Protein AF-A0A520H461-F1 (afdb_monomer)

Foldseek 3Di:
DLVVQLPDPVDDNVSNLVSLLVVCVVCVVVDQLVVLCVSLVVQCDAPHLCVLSSLVSNLVSCVVVVVLVVSLVSLLSLLQRPSHDNVSNVVSCVSNVVSVHRNDPPDDPDDPDD

Mean predicted aligned error: 4.73 Å

Secondary structure (DSSP, 8-state):
-HHHHHH-TTS-HHHHHHHHHHHHHHHTTTS-HHHHHHHHTTTS-TT-TTHHHHHHHHHHHHHHTT-HHHHHHHHHHHHH-TTS-HHHHHHHHHHHHHTT----TT--------

Structure (mmCIF, N/CA/C/O backbone):
data_AF-A0A520H461-F1
#
_entry.id   AF-A0A520H461-F1
#
loop_
_atom_site.group_PDB
_atom_site.id
_atom_site.type_symbol
_atom_site.label_atom_id
_atom_site.label_alt_id
_atom_site.label_comp_id
_atom_site.label_asym_id
_atom_site.label_entity_id
_atom_site.label_seq_id
_atom_site.pdbx_PDB_ins_code
_atom_site.Cartn_x
_atom_site.Cartn_y
_atom_site.Cartn_z
_atom_site.occupancy
_atom_site.B_iso_or_equiv
_atom_site.auth_seq_id
_atom_site.auth_comp_id
_atom_site.auth_asym_id
_atom_site.auth_atom_id
_atom_site.pdbx_PDB_model_num
ATOM 1 N N . SER A 1 1 ? -9.978 6.590 15.349 1.00 93.62 1 SER A N 1
ATOM 2 C CA . SER A 1 1 ? -8.870 6.616 14.366 1.00 93.62 1 SER A CA 1
ATOM 3 C C . SER A 1 1 ? -9.075 5.495 13.356 1.00 93.62 1 SER A C 1
ATOM 5 O O . SER A 1 1 ? -9.853 4.590 13.639 1.00 93.62 1 SER A O 1
ATOM 7 N N . PHE A 1 2 ? -8.387 5.508 12.210 1.00 97.75 2 PHE A N 1
ATOM 8 C CA . PHE A 1 2 ? -8.450 4.375 11.276 1.00 97.75 2 PHE A CA 1
ATOM 9 C C . PHE A 1 2 ? -7.957 3.065 11.911 1.00 97.75 2 PHE A C 1
ATOM 11 O O . PHE A 1 2 ? -8.571 2.029 11.693 1.00 97.75 2 PHE A O 1
ATOM 18 N N . ALA A 1 3 ? -6.946 3.127 12.786 1.00 97.31 3 ALA A N 1
ATOM 19 C CA . ALA A 1 3 ? -6.462 1.966 13.535 1.00 97.31 3 ALA A CA 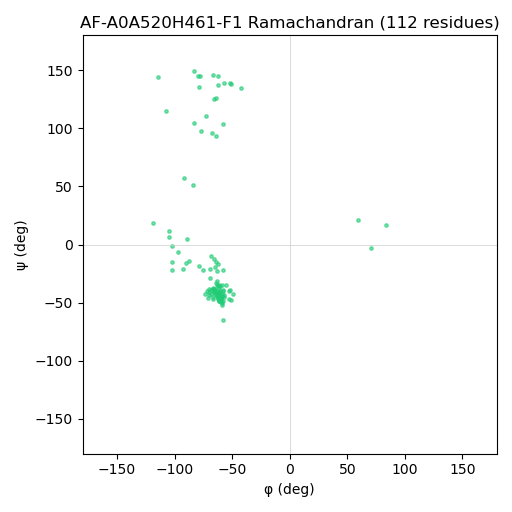1
ATOM 20 C C . ALA A 1 3 ? -7.554 1.286 14.377 1.00 97.31 3 ALA A C 1
ATOM 22 O O . ALA A 1 3 ? -7.670 0.064 14.359 1.00 97.31 3 ALA A O 1
ATOM 23 N N . ALA A 1 4 ? -8.392 2.070 15.066 1.00 98.12 4 ALA A N 1
ATOM 24 C CA . ALA A 1 4 ? -9.498 1.524 15.852 1.00 98.12 4 ALA A CA 1
ATOM 25 C C . ALA A 1 4 ? -10.513 0.781 14.966 1.00 98.12 4 ALA A C 1
ATOM 27 O O . ALA A 1 4 ? -10.919 -0.324 15.298 1.00 98.12 4 ALA A O 1
ATOM 28 N N . VAL A 1 5 ? -10.860 1.348 13.804 1.00 98.44 5 VAL A N 1
ATOM 29 C CA . VAL A 1 5 ? -11.800 0.731 12.850 1.00 98.44 5 VAL A CA 1
ATOM 30 C C . VAL A 1 5 ? -11.203 -0.525 12.205 1.00 98.44 5 VAL A C 1
ATOM 32 O O . VAL A 1 5 ? -11.901 -1.517 12.030 1.00 98.44 5 VAL A O 1
ATOM 35 N N . ALA A 1 6 ? -9.910 -0.515 11.871 1.00 98.06 6 ALA A N 1
ATOM 36 C CA . ALA A 1 6 ? -9.229 -1.671 11.287 1.00 98.06 6 ALA A CA 1
ATOM 37 C C . ALA A 1 6 ? -9.174 -2.873 12.252 1.00 98.06 6 ALA A C 1
ATOM 39 O O . ALA A 1 6 ? -9.248 -4.020 11.806 1.00 98.06 6 ALA A O 1
ATOM 40 N N . ALA A 1 7 ? -9.071 -2.612 13.560 1.00 97.88 7 ALA A N 1
ATOM 41 C CA . ALA A 1 7 ? -8.995 -3.630 14.608 1.00 97.88 7 ALA A CA 1
ATOM 42 C C . ALA A 1 7 ? -10.365 -4.102 15.137 1.00 97.88 7 ALA A C 1
ATOM 44 O O . ALA A 1 7 ? -10.430 -5.123 15.820 1.00 97.88 7 ALA A O 1
ATOM 45 N N . ASP A 1 8 ? -11.451 -3.386 14.838 1.00 98.12 8 ASP A N 1
ATOM 46 C CA . ASP A 1 8 ? -12.782 -3.685 15.370 1.00 98.12 8 ASP A CA 1
ATOM 47 C C . ASP A 1 8 ? -13.428 -4.874 14.648 1.00 98.12 8 ASP A C 1
ATOM 49 O O . ASP A 1 8 ? -14.026 -4.739 13.579 1.00 98.12 8 ASP A O 1
ATOM 53 N N . THR A 1 9 ? -13.336 -6.059 15.248 1.00 97.50 9 THR A N 1
ATOM 54 C CA . THR A 1 9 ? -13.870 -7.307 14.686 1.00 97.50 9 THR A CA 1
ATOM 55 C C . THR A 1 9 ? -15.397 -7.366 14.632 1.00 97.50 9 THR A C 1
ATOM 57 O O . THR A 1 9 ? -15.920 -8.261 13.966 1.00 97.50 9 THR A O 1
ATOM 60 N N . SER A 1 10 ? -16.111 -6.419 15.254 1.00 98.12 10 SER A N 1
ATOM 61 C CA . SER A 1 10 ? -17.570 -6.305 15.135 1.00 98.12 10 SER A CA 1
ATOM 62 C C . SER A 1 10 ? -18.012 -5.711 13.791 1.00 98.12 10 SER A C 1
ATOM 64 O O . SER A 1 10 ? -19.133 -5.952 13.342 1.00 98.12 10 SER A O 1
ATOM 66 N N . LEU A 1 11 ? -17.127 -4.979 13.103 1.00 98.25 11 LEU A N 1
ATOM 67 C CA . LEU A 1 11 ? -17.408 -4.386 11.797 1.00 98.25 11 LEU A CA 1
ATOM 68 C C . LEU A 1 11 ? -17.195 -5.389 10.667 1.00 98.25 11 LEU A C 1
ATOM 70 O O . LEU A 1 11 ? -16.300 -6.230 10.721 1.00 98.25 11 LEU A O 1
ATOM 74 N N . ALA A 1 12 ? -17.95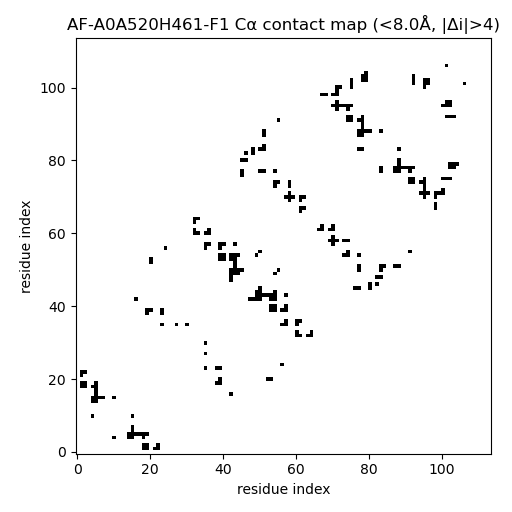1 -5.255 9.575 1.00 98.12 12 ALA A N 1
ATOM 75 C CA . ALA A 1 12 ? -17.737 -6.077 8.388 1.00 98.12 12 ALA A CA 1
ATOM 76 C C . ALA A 1 12 ? -16.345 -5.835 7.772 1.00 98.12 12 ALA A C 1
ATOM 78 O O . ALA A 1 12 ? -15.841 -4.709 7.741 1.00 98.12 12 ALA A O 1
ATOM 79 N N . LYS A 1 13 ? -15.743 -6.899 7.223 1.00 96.88 13 LYS A N 1
ATOM 80 C CA . LYS A 1 13 ? -14.375 -6.881 6.676 1.00 96.88 13 LYS A CA 1
ATOM 81 C C . LYS A 1 13 ? -14.100 -5.716 5.704 1.00 96.88 13 LYS A C 1
ATOM 83 O O . LYS A 1 13 ? -13.056 -5.093 5.873 1.00 96.88 13 LYS A O 1
ATOM 88 N N . PRO A 1 14 ? -14.998 -5.344 4.765 1.00 96.94 14 PRO A N 1
ATOM 89 C CA . PRO A 1 14 ? -14.726 -4.242 3.839 1.00 96.94 14 PRO A CA 1
ATOM 90 C C . PRO A 1 14 ? -14.451 -2.898 4.527 1.00 96.94 14 PRO A C 1
ATOM 92 O O . PRO A 1 14 ? -13.599 -2.141 4.068 1.00 96.94 14 PRO A O 1
ATOM 95 N N . PHE A 1 15 ? -15.117 -2.612 5.652 1.00 98.19 15 PHE A N 1
ATOM 96 C CA . PHE A 1 15 ? -14.876 -1.383 6.414 1.00 98.19 15 PHE A CA 1
ATOM 97 C C . PHE A 1 15 ? -13.514 -1.404 7.109 1.00 98.19 15 PHE A C 1
ATOM 99 O O . PHE A 1 15 ? -12.818 -0.388 7.135 1.00 98.19 15 PHE A O 1
ATOM 106 N N . ARG A 1 16 ? -13.104 -2.568 7.622 1.00 98.62 16 ARG A N 1
ATOM 107 C CA . ARG A 1 16 ? -11.795 -2.742 8.265 1.00 98.62 16 ARG A CA 1
ATOM 108 C C . ARG A 1 16 ? -10.654 -2.682 7.257 1.00 98.62 16 ARG A C 1
ATOM 110 O O . ARG A 1 16 ? -9.644 -2.043 7.526 1.00 98.62 16 ARG A O 1
ATOM 117 N N . ASP A 1 17 ? -10.835 -3.287 6.084 1.00 98.50 17 ASP A N 1
ATOM 118 C CA . ASP A 1 17 ? -9.863 -3.226 4.991 1.00 98.50 17 ASP A CA 1
ATOM 119 C C . ASP A 1 17 ? -9.675 -1.779 4.511 1.00 98.50 17 ASP A C 1
ATOM 121 O O . ASP A 1 17 ? -8.544 -1.304 4.403 1.00 98.50 17 ASP A O 1
ATOM 125 N N . LEU A 1 18 ? -10.777 -1.044 4.297 1.00 98.19 18 LEU A N 1
ATOM 126 C CA . LEU A 1 18 ? -10.728 0.380 3.954 1.00 98.19 18 LEU A CA 1
ATOM 127 C C . LEU A 1 18 ? -9.977 1.179 5.025 1.00 98.19 18 LEU A C 1
ATOM 129 O O . LEU A 1 18 ? -9.132 2.017 4.703 1.00 98.19 18 LEU A O 1
ATOM 133 N N . ALA A 1 19 ? -10.269 0.919 6.300 1.00 98.62 19 ALA A N 1
ATOM 134 C CA . ALA A 1 19 ? -9.587 1.572 7.405 1.00 98.62 19 ALA A CA 1
ATOM 135 C C . ALA A 1 19 ? -8.088 1.241 7.433 1.00 98.62 19 ALA A C 1
ATOM 137 O O . ALA A 1 19 ? -7.285 2.149 7.623 1.00 98.62 19 ALA A O 1
ATOM 138 N N . LEU A 1 20 ? -7.687 -0.004 7.164 1.00 98.75 20 LEU A N 1
ATOM 139 C CA . LEU A 1 20 ? -6.279 -0.402 7.099 1.00 98.75 20 LEU A CA 1
ATOM 140 C C . LEU A 1 20 ? -5.526 0.307 5.961 1.00 98.75 20 LEU A C 1
ATOM 142 O O . LEU A 1 20 ? -4.402 0.780 6.163 1.00 98.75 20 LEU A O 1
ATOM 146 N N . VAL A 1 21 ? -6.152 0.440 4.785 1.00 98.62 21 VAL A N 1
ATOM 147 C CA . VAL A 1 21 ? -5.603 1.207 3.651 1.00 98.62 21 VAL A CA 1
ATOM 148 C C . VAL A 1 21 ? -5.435 2.679 4.032 1.00 98.62 21 VAL A C 1
ATOM 150 O O . VAL A 1 21 ? -4.358 3.247 3.846 1.00 98.62 21 VAL A O 1
ATOM 153 N N . ARG A 1 22 ? -6.469 3.299 4.615 1.00 98.62 22 ARG A N 1
ATOM 154 C CA . ARG A 1 22 ? -6.437 4.711 5.030 1.00 98.62 22 ARG A CA 1
ATOM 155 C C . ARG A 1 22 ? -5.437 4.978 6.152 1.00 98.62 22 ARG A C 1
ATOM 157 O O . ARG A 1 22 ? -4.728 5.977 6.091 1.00 98.62 22 ARG A O 1
ATOM 164 N N . GLN A 1 23 ? -5.346 4.084 7.134 1.00 98.62 23 GLN A N 1
ATOM 165 C CA . GLN A 1 23 ? -4.346 4.155 8.195 1.00 98.62 23 GLN A CA 1
ATOM 166 C C . GLN A 1 23 ? -2.938 4.122 7.602 1.00 98.62 23 GLN A C 1
ATOM 168 O O . GLN A 1 23 ? -2.125 4.993 7.889 1.00 98.62 23 GLN A O 1
ATOM 173 N N . THR A 1 24 ? -2.658 3.127 6.759 1.00 98.69 24 THR A N 1
ATOM 174 C CA . THR A 1 24 ? -1.317 2.948 6.194 1.00 98.69 24 THR A CA 1
ATOM 175 C C . THR A 1 24 ? -0.934 4.119 5.296 1.00 98.69 24 THR A C 1
ATOM 177 O O . THR A 1 24 ? 0.199 4.574 5.367 1.00 98.69 24 THR A O 1
ATOM 180 N N . SER A 1 25 ? -1.879 4.659 4.520 1.00 98.44 25 SER A N 1
ATOM 181 C CA . SER A 1 25 ? -1.662 5.873 3.728 1.00 98.44 25 SER A CA 1
ATOM 182 C C . SER A 1 25 ? -1.348 7.093 4.601 1.00 98.44 25 SER A C 1
ATOM 184 O O . SER A 1 25 ? -0.444 7.847 4.261 1.00 98.44 25 SER A O 1
ATOM 186 N N . ALA A 1 26 ? -2.046 7.274 5.726 1.00 98.38 26 ALA A N 1
ATOM 187 C CA . ALA A 1 26 ? -1.802 8.390 6.642 1.00 98.38 26 ALA A CA 1
ATOM 188 C C . ALA A 1 26 ? -0.454 8.283 7.381 1.00 98.38 26 ALA A C 1
ATOM 190 O O . ALA A 1 26 ? 0.133 9.297 7.742 1.00 98.38 26 ALA A O 1
ATOM 191 N N . GLU A 1 27 ? 0.037 7.063 7.610 1.00 98.25 27 GLU A N 1
ATOM 192 C CA . GLU A 1 27 ? 1.289 6.790 8.329 1.00 98.25 27 GLU A CA 1
ATOM 193 C C . GLU A 1 27 ? 2.493 6.567 7.388 1.00 98.25 27 GLU A C 1
ATOM 195 O O . GLU A 1 27 ? 3.622 6.434 7.864 1.00 98.25 27 GLU A O 1
ATOM 200 N N . TYR A 1 28 ? 2.281 6.516 6.068 1.00 98.44 28 TYR A N 1
ATOM 201 C CA . TYR A 1 28 ? 3.201 5.912 5.093 1.00 98.44 28 TYR A CA 1
ATOM 202 C C . TYR A 1 28 ? 4.654 6.400 5.193 1.00 98.44 28 TYR A C 1
ATOM 204 O O . TYR A 1 28 ? 5.582 5.586 5.240 1.00 98.44 28 TYR A O 1
ATOM 212 N N . ASP A 1 29 ? 4.859 7.716 5.273 1.00 97.25 29 ASP A N 1
ATOM 213 C CA . ASP A 1 29 ? 6.195 8.326 5.297 1.00 97.25 29 ASP A CA 1
ATOM 214 C C . ASP A 1 29 ? 6.959 8.042 6.599 1.00 97.25 29 ASP A C 1
ATOM 216 O O . ASP A 1 29 ? 8.189 8.072 6.624 1.00 97.25 29 ASP A O 1
ATOM 220 N N . THR A 1 30 ? 6.241 7.696 7.670 1.00 98.00 30 THR A N 1
ATOM 221 C CA . THR A 1 30 ? 6.819 7.362 8.982 1.00 98.00 30 THR A CA 1
ATOM 222 C C . THR A 1 30 ? 7.074 5.868 9.164 1.00 98.00 30 THR A C 1
ATOM 224 O O . THR A 1 30 ? 7.887 5.469 10.000 1.00 98.00 30 THR A O 1
ATOM 227 N N . LEU A 1 31 ? 6.399 5.020 8.385 1.00 98.44 31 LEU A N 1
ATOM 228 C CA . LEU A 1 31 ? 6.528 3.575 8.502 1.00 98.44 31 LEU A CA 1
ATOM 229 C C . LEU A 1 31 ? 7.819 3.077 7.850 1.00 98.44 31 LEU A C 1
ATOM 231 O O . LEU A 1 31 ? 8.247 3.531 6.782 1.00 98.44 31 LEU A O 1
ATOM 235 N N . LYS A 1 32 ? 8.399 2.038 8.460 1.00 98.69 32 LYS A N 1
ATOM 236 C CA . LYS A 1 32 ? 9.385 1.202 7.772 1.00 98.69 32 LYS A CA 1
ATOM 237 C C . LYS A 1 32 ? 8.704 0.535 6.567 1.00 98.69 32 LYS A C 1
ATOM 239 O O . LYS A 1 32 ? 7.594 0.021 6.730 1.00 98.69 32 LYS A O 1
ATOM 244 N N . PRO A 1 33 ? 9.348 0.462 5.389 1.00 98.69 33 PRO A N 1
ATOM 245 C CA . PRO A 1 33 ? 8.737 -0.140 4.204 1.00 98.69 33 PRO A CA 1
ATOM 246 C C . PRO A 1 33 ? 8.240 -1.578 4.423 1.00 98.69 33 PRO A C 1
ATOM 248 O O . PRO A 1 33 ? 7.191 -1.948 3.907 1.00 98.69 33 PRO A O 1
ATOM 251 N N . GLN A 1 34 ? 8.941 -2.372 5.241 1.00 98.69 34 GLN A N 1
ATOM 252 C CA . GLN A 1 34 ? 8.531 -3.737 5.590 1.00 98.69 34 GLN A CA 1
ATOM 253 C C . GLN A 1 34 ? 7.139 -3.773 6.234 1.00 98.69 34 GLN A C 1
ATOM 255 O O . GLN A 1 34 ? 6.323 -4.618 5.878 1.00 98.69 34 GLN A O 1
ATOM 260 N N . VAL A 1 35 ? 6.834 -2.808 7.108 1.00 98.69 35 VAL A N 1
ATOM 261 C CA . VAL A 1 35 ? 5.537 -2.722 7.796 1.00 98.69 35 VAL A CA 1
ATOM 262 C C . VAL A 1 35 ? 4.411 -2.429 6.805 1.00 98.69 35 VAL A C 1
ATOM 264 O O . VAL A 1 35 ? 3.322 -2.982 6.932 1.00 98.69 35 VAL A O 1
ATOM 267 N N . VAL A 1 36 ? 4.664 -1.599 5.789 1.00 98.81 36 VAL A N 1
ATOM 268 C CA . VAL A 1 36 ? 3.689 -1.343 4.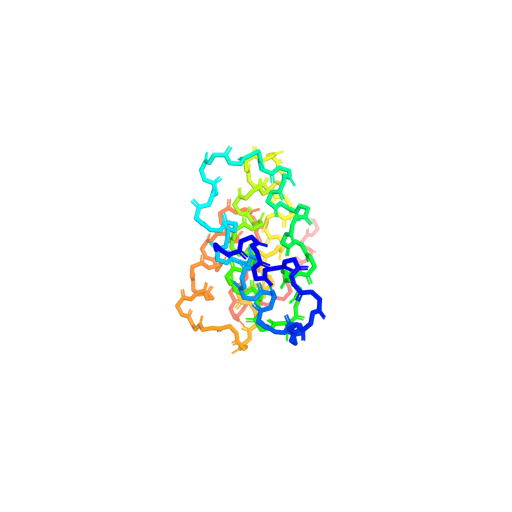716 1.00 98.81 36 VAL A CA 1
ATOM 269 C C . VAL A 1 36 ? 3.374 -2.637 3.966 1.00 98.81 36 VAL A C 1
ATOM 271 O O . VAL A 1 36 ? 2.202 -2.970 3.787 1.00 98.81 36 VAL A O 1
ATOM 274 N N . VAL A 1 37 ? 4.410 -3.380 3.558 1.00 98.69 37 VAL A N 1
ATOM 275 C CA . VAL A 1 37 ? 4.250 -4.654 2.842 1.00 98.69 37 VAL A CA 1
ATOM 276 C C . VAL A 1 37 ? 3.472 -5.653 3.695 1.00 98.69 37 VAL A C 1
ATOM 278 O O . VAL A 1 37 ? 2.502 -6.233 3.219 1.00 98.69 37 VAL A O 1
ATOM 281 N N . GLU A 1 38 ? 3.849 -5.838 4.959 1.00 98.44 38 GLU A N 1
ATOM 282 C CA . GLU A 1 38 ? 3.179 -6.772 5.870 1.00 98.44 38 GLU A CA 1
ATOM 283 C C . GLU A 1 38 ? 1.696 -6.442 6.061 1.00 98.44 38 GLU A C 1
ATOM 285 O O . GLU A 1 38 ? 0.856 -7.340 5.974 1.00 98.44 38 GLU A O 1
ATOM 290 N N . ARG A 1 39 ? 1.364 -5.160 6.260 1.00 97.94 39 ARG A N 1
ATOM 291 C CA . ARG A 1 39 ? -0.020 -4.705 6.453 1.00 97.94 39 ARG A CA 1
ATOM 292 C C . ARG A 1 39 ? -0.875 -4.887 5.204 1.00 97.94 39 ARG A C 1
ATOM 294 O O . ARG A 1 39 ? -2.008 -5.348 5.302 1.00 97.94 39 ARG A O 1
ATOM 301 N N . LEU A 1 40 ? -0.364 -4.484 4.042 1.00 98.75 40 LEU A N 1
ATOM 302 C CA . LEU A 1 40 ? -1.191 -4.294 2.847 1.00 98.75 40 LEU A CA 1
ATOM 303 C C . LEU A 1 40 ? -1.104 -5.424 1.824 1.00 98.75 40 LEU A C 1
ATOM 305 O O . LEU A 1 40 ? -1.988 -5.521 0.974 1.00 98.75 40 LEU A O 1
ATOM 309 N N . ARG A 1 41 ? -0.111 -6.317 1.906 1.00 97.50 41 ARG A N 1
ATOM 310 C CA . ARG A 1 41 ? 0.009 -7.461 0.987 1.00 97.50 41 ARG A CA 1
ATOM 311 C C . ARG A 1 41 ? -1.271 -8.308 0.871 1.00 97.50 41 ARG A C 1
ATOM 313 O O . ARG A 1 41 ? -1.585 -8.683 -0.253 1.00 97.50 41 ARG A O 1
ATOM 320 N N . PRO A 1 42 ? -2.053 -8.578 1.939 1.00 97.31 42 PRO A N 1
ATOM 321 C CA . PRO A 1 42 ? -3.314 -9.318 1.808 1.00 97.31 42 PRO A CA 1
ATOM 322 C C . PRO A 1 42 ? -4.396 -8.598 0.986 1.00 97.31 42 PRO A C 1
ATOM 324 O O . PRO A 1 42 ? -5.351 -9.234 0.552 1.00 97.31 42 PRO A O 1
ATOM 327 N N . LEU A 1 43 ? -4.277 -7.277 0.806 1.00 98.31 43 LEU A N 1
ATOM 328 C CA . LEU A 1 43 ? -5.221 -6.439 0.059 1.00 98.31 43 LEU A CA 1
ATOM 329 C C . LEU A 1 43 ? -4.708 -6.084 -1.347 1.00 98.31 43 LEU A C 1
ATOM 331 O O . LEU A 1 43 ? -5.503 -5.777 -2.232 1.00 98.31 43 LEU A O 1
ATOM 335 N N . ALA A 1 44 ? -3.394 -6.149 -1.565 1.00 97.94 44 ALA A N 1
ATOM 336 C CA . ALA A 1 44 ? -2.726 -5.906 -2.842 1.00 97.94 44 ALA A CA 1
ATOM 337 C C . ALA A 1 44 ? -2.711 -7.164 -3.735 1.00 97.94 44 ALA A C 1
ATOM 339 O O . ALA A 1 44 ? -1.656 -7.591 -4.200 1.00 97.94 44 ALA A O 1
ATOM 340 N N . VAL A 1 45 ? -3.878 -7.784 -3.934 1.00 94.69 45 VAL A N 1
ATOM 341 C CA . VAL A 1 45 ? -4.037 -9.035 -4.696 1.00 94.69 45 VAL A CA 1
ATOM 342 C C . VAL A 1 45 ? -4.853 -8.815 -5.979 1.00 94.69 45 VAL A C 1
ATOM 344 O O . VAL A 1 45 ? -5.794 -8.019 -5.950 1.00 94.69 45 VAL A O 1
ATOM 347 N N . PRO A 1 46 ? -4.533 -9.503 -7.095 1.00 90.88 46 PRO A N 1
ATOM 348 C CA . PRO A 1 46 ? -5.280 -9.401 -8.354 1.00 90.88 46 PRO A CA 1
ATOM 349 C C . PRO A 1 46 ? -6.793 -9.609 -8.193 1.00 90.88 46 PRO A C 1
ATOM 351 O O . PRO A 1 46 ? -7.213 -10.489 -7.440 1.00 90.88 46 PRO A O 1
ATOM 354 N N . GLY A 1 47 ? -7.611 -8.810 -8.887 1.00 89.56 47 GLY A N 1
ATOM 355 C CA . GLY A 1 47 ? -9.077 -8.869 -8.824 1.00 89.56 47 GLY A CA 1
ATOM 356 C C . GLY A 1 47 ? -9.691 -8.382 -7.505 1.00 89.56 47 GLY A C 1
ATOM 357 O O . GLY A 1 47 ? -10.914 -8.357 -7.364 1.00 89.56 47 GLY A O 1
ATOM 358 N N . GLY A 1 48 ? -8.868 -8.002 -6.521 1.00 93.31 48 GLY A N 1
ATOM 359 C CA . GLY A 1 48 ? -9.323 -7.443 -5.255 1.00 93.31 48 GLY A CA 1
ATOM 360 C C . GLY A 1 48 ? -9.679 -5.957 -5.382 1.00 93.31 48 GLY A C 1
ATOM 361 O O . GLY A 1 48 ? -8.964 -5.210 -6.052 1.00 93.31 48 GLY A O 1
ATOM 362 N N . PRO A 1 49 ? -10.704 -5.464 -4.659 1.00 95.81 49 PRO A N 1
ATOM 363 C CA . PRO A 1 49 ? -11.147 -4.066 -4.754 1.00 95.81 49 PRO A CA 1
ATOM 364 C C . PRO A 1 49 ? -10.089 -3.053 -4.285 1.00 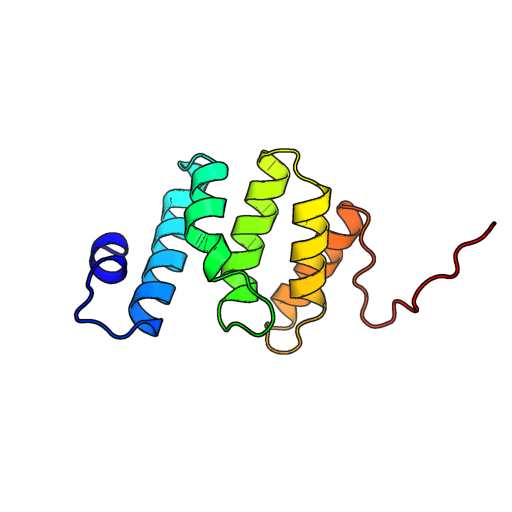95.81 49 PRO A C 1
ATOM 366 O O . PRO A 1 49 ? -10.198 -1.860 -4.554 1.00 95.81 49 PRO A O 1
ATOM 369 N N . TRP A 1 50 ? -9.060 -3.522 -3.576 1.00 97.75 50 TRP A N 1
ATOM 370 C CA . TRP A 1 50 ? -7.989 -2.700 -3.024 1.00 97.75 50 TRP A CA 1
ATOM 371 C C . TRP A 1 50 ? -6.691 -2.769 -3.826 1.00 97.75 50 TRP A C 1
ATOM 373 O O . TRP A 1 50 ? -5.751 -2.064 -3.464 1.00 97.75 50 TRP A O 1
ATOM 383 N N . LEU A 1 51 ? -6.623 -3.563 -4.905 1.00 98.38 51 LEU A N 1
ATOM 384 C CA . LEU A 1 51 ? -5.388 -3.775 -5.664 1.00 98.38 51 LEU A CA 1
ATOM 385 C C . LEU A 1 51 ? -4.734 -2.461 -6.088 1.00 98.38 51 LEU A C 1
ATOM 387 O O . LEU A 1 51 ? -3.539 -2.299 -5.881 1.00 98.38 51 LEU A O 1
ATOM 391 N N . GLY A 1 52 ? -5.501 -1.514 -6.634 1.00 97.56 52 GLY A N 1
ATOM 392 C CA . GLY A 1 52 ? -4.965 -0.215 -7.043 1.00 97.56 52 GLY A CA 1
ATOM 393 C C . GLY A 1 52 ? -4.309 0.523 -5.873 1.00 97.56 52 GLY A C 1
ATOM 394 O O . GLY A 1 52 ? -3.097 0.706 -5.845 1.00 97.56 52 GLY A O 1
ATOM 395 N N . SER A 1 53 ? -5.093 0.900 -4.860 1.00 97.19 53 SER A N 1
ATOM 396 C CA . SER A 1 53 ? -4.597 1.738 -3.758 1.00 97.19 53 SER A CA 1
ATOM 397 C C . SER A 1 53 ? -3.606 1.028 -2.830 1.00 97.19 53 SER A C 1
ATOM 399 O O . SER A 1 53 ? -2.595 1.614 -2.445 1.00 97.19 53 SER A O 1
ATOM 401 N N . ALA A 1 54 ? -3.875 -0.223 -2.445 1.00 98.56 54 ALA A N 1
ATOM 402 C CA . ALA A 1 54 ? -2.964 -0.992 -1.600 1.00 98.56 54 ALA A CA 1
ATOM 403 C C . ALA A 1 54 ? -1.715 -1.414 -2.383 1.00 98.56 54 ALA A C 1
ATOM 405 O O . ALA A 1 54 ? -0.605 -1.341 -1.857 1.00 98.56 54 ALA A O 1
ATOM 406 N N . GLY A 1 55 ? -1.883 -1.811 -3.646 1.00 98.44 55 GLY A N 1
ATOM 407 C CA . GLY A 1 55 ? -0.789 -2.246 -4.503 1.00 98.44 55 GLY A CA 1
ATOM 408 C C . GLY A 1 55 ? 0.187 -1.127 -4.844 1.00 98.44 55 GLY A C 1
ATOM 409 O O . GLY A 1 55 ? 1.388 -1.372 -4.810 1.00 98.44 55 GLY A O 1
ATOM 410 N N . GLU A 1 56 ? -0.272 0.106 -5.084 1.00 98.19 56 GLU A N 1
ATOM 411 C CA . GLU A 1 56 ? 0.638 1.244 -5.288 1.00 98.19 56 GLU A CA 1
ATOM 412 C C . GLU A 1 56 ? 1.536 1.475 -4.060 1.00 98.19 56 GLU A C 1
ATOM 414 O O . GLU A 1 56 ? 2.756 1.595 -4.197 1.00 98.19 56 GLU A O 1
ATOM 419 N N . MET A 1 57 ? 0.964 1.457 -2.850 1.00 98.75 57 MET A N 1
ATOM 420 C CA . MET A 1 57 ? 1.731 1.598 -1.606 1.00 98.75 57 MET A CA 1
ATOM 421 C C . MET A 1 57 ? 2.722 0.445 -1.397 1.00 98.75 57 MET A C 1
ATOM 423 O O . MET A 1 57 ? 3.881 0.678 -1.056 1.00 98.75 57 MET A O 1
ATOM 427 N N . VAL A 1 58 ? 2.301 -0.802 -1.629 1.00 98.81 58 VAL A N 1
ATOM 428 C CA . VAL A 1 58 ? 3.183 -1.97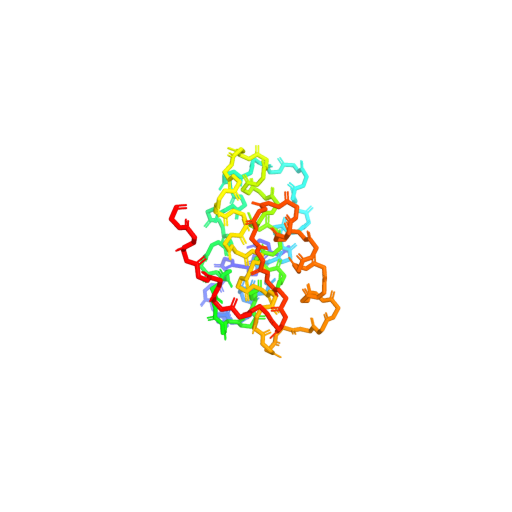7 -1.516 1.00 98.81 58 VAL A CA 1
ATOM 429 C C . VAL A 1 58 ? 4.286 -1.942 -2.579 1.00 98.81 58 VAL A C 1
ATOM 431 O O . VAL A 1 58 ? 5.439 -2.235 -2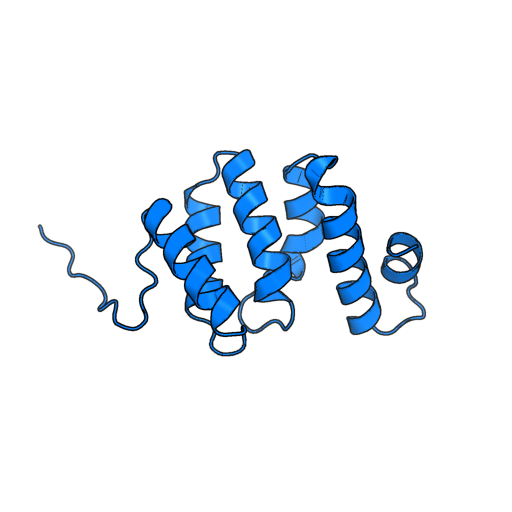.271 1.00 98.81 58 VAL A O 1
ATOM 434 N N . GLY A 1 59 ? 3.973 -1.529 -3.807 1.00 98.56 59 GLY A N 1
ATOM 435 C CA . GLY A 1 59 ? 4.929 -1.410 -4.905 1.00 98.56 59 GLY A CA 1
ATOM 436 C C . GLY A 1 59 ? 6.020 -0.384 -4.609 1.00 98.56 59 GLY A C 1
ATOM 437 O O . GLY A 1 59 ? 7.205 -0.679 -4.763 1.00 98.56 59 GLY A O 1
ATOM 438 N N . VAL A 1 60 ? 5.651 0.795 -4.099 1.00 98.50 60 VAL A N 1
ATOM 439 C CA . VAL A 1 60 ? 6.632 1.805 -3.667 1.00 98.50 60 VAL A CA 1
ATOM 440 C C . VAL A 1 60 ? 7.441 1.313 -2.461 1.00 98.50 60 VAL A C 1
ATOM 442 O O . VAL A 1 60 ? 8.654 1.527 -2.411 1.00 98.50 60 VAL A O 1
ATOM 445 N N . ALA A 1 61 ? 6.823 0.608 -1.510 1.00 98.75 61 ALA A N 1
ATOM 446 C CA . ALA A 1 61 ? 7.549 0.011 -0.392 1.00 98.75 61 ALA A CA 1
ATOM 447 C C . ALA A 1 61 ? 8.584 -1.024 -0.870 1.00 98.75 61 ALA A C 1
ATOM 449 O O . ALA A 1 61 ? 9.721 -1.001 -0.400 1.00 98.75 61 ALA A O 1
ATOM 450 N N . TYR A 1 62 ? 8.251 -1.854 -1.863 1.00 98.81 62 TYR A N 1
ATOM 451 C CA . TYR A 1 62 ? 9.208 -2.763 -2.498 1.00 98.81 62 TYR A CA 1
ATOM 452 C C . TYR A 1 62 ? 10.379 -2.028 -3.156 1.00 98.81 62 TYR A C 1
ATOM 454 O O . TYR A 1 62 ? 11.524 -2.449 -2.993 1.00 98.81 62 TYR A O 1
ATOM 462 N N . ILE A 1 63 ? 10.142 -0.894 -3.826 1.00 98.56 63 ILE A N 1
ATOM 463 C CA . ILE A 1 63 ? 11.232 -0.062 -4.369 1.00 98.56 63 ILE A CA 1
ATOM 464 C C . ILE A 1 63 ? 12.167 0.403 -3.243 1.00 98.56 63 ILE A C 1
ATOM 466 O O . ILE A 1 63 ? 13.383 0.259 -3.363 1.00 98.56 63 ILE A O 1
ATOM 470 N N . ARG A 1 64 ? 11.615 0.893 -2.123 1.00 98.31 64 ARG A N 1
ATOM 471 C CA . ARG A 1 64 ? 12.397 1.340 -0.950 1.00 98.31 64 ARG A CA 1
ATOM 472 C C . ARG A 1 64 ? 13.191 0.207 -0.287 1.00 98.31 64 ARG A C 1
ATOM 474 O O . ARG A 1 64 ? 14.177 0.477 0.389 1.00 98.31 64 ARG A O 1
ATOM 481 N N . LEU A 1 65 ? 12.779 -1.044 -0.487 1.00 98.56 65 LEU A N 1
ATOM 482 C CA . LEU A 1 65 ? 13.479 -2.250 -0.029 1.00 98.56 65 LEU A CA 1
ATOM 483 C C . LEU A 1 65 ? 14.496 -2.790 -1.040 1.00 98.56 65 LEU A C 1
ATOM 485 O O . LEU A 1 65 ? 15.053 -3.862 -0.822 1.00 98.56 65 LEU A O 1
ATOM 489 N N . ASN A 1 66 ? 14.719 -2.087 -2.155 1.00 98.38 66 ASN A N 1
ATOM 490 C CA . ASN A 1 66 ? 15.513 -2.566 -3.287 1.00 98.38 66 ASN A CA 1
ATOM 491 C C . ASN A 1 66 ? 14.965 -3.866 -3.923 1.00 98.38 66 ASN A C 1
ATOM 493 O O . ASN A 1 66 ? 15.665 -4.581 -4.637 1.00 98.38 66 ASN A O 1
ATOM 497 N N . GLN A 1 67 ? 13.681 -4.167 -3.713 1.00 98.50 67 GLN A N 1
ATOM 498 C CA . GLN A 1 67 ? 12.976 -5.342 -4.230 1.00 98.50 67 GLN A CA 1
ATOM 499 C C . GLN A 1 67 ? 12.312 -5.034 -5.582 1.00 98.50 67 GLN A C 1
ATOM 501 O O . GLN A 1 67 ? 11.101 -5.165 -5.771 1.00 98.50 67 GLN A O 1
ATOM 506 N N . ARG A 1 68 ? 13.123 -4.597 -6.553 1.00 98.25 68 ARG A N 1
ATOM 507 C CA . ARG A 1 68 ? 12.653 -4.061 -7.847 1.00 98.25 68 ARG A CA 1
ATOM 508 C C . ARG A 1 68 ? 11.787 -5.040 -8.646 1.00 98.25 68 ARG A C 1
ATOM 510 O O . ARG A 1 68 ? 10.783 -4.624 -9.214 1.00 98.25 68 ARG A O 1
ATOM 517 N N . ALA A 1 69 ? 12.130 -6.330 -8.651 1.00 98.06 69 ALA A N 1
ATOM 518 C CA . ALA A 1 69 ? 11.368 -7.355 -9.371 1.00 98.06 69 ALA A CA 1
ATOM 519 C C . ALA A 1 69 ? 9.948 -7.543 -8.802 1.00 98.06 69 ALA A C 1
ATOM 521 O O . ALA A 1 69 ? 8.979 -7.661 -9.556 1.00 98.06 69 ALA A O 1
ATOM 522 N N . GLN A 1 70 ? 9.809 -7.513 -7.472 1.00 98.19 70 GLN A N 1
ATOM 523 C CA . GLN A 1 70 ? 8.509 -7.616 -6.801 1.00 98.19 70 GLN A CA 1
ATOM 524 C C . GLN A 1 70 ? 7.660 -6.371 -7.069 1.00 98.19 70 GLN A C 1
ATOM 526 O O . GLN A 1 70 ? 6.481 -6.492 -7.397 1.00 98.19 70 GLN A O 1
ATOM 531 N N . ALA A 1 71 ? 8.276 -5.184 -7.016 1.00 98.62 71 ALA A N 1
ATOM 532 C CA . ALA A 1 71 ? 7.617 -3.935 -7.382 1.00 98.62 71 ALA A CA 1
ATOM 533 C C . ALA A 1 71 ? 7.117 -3.959 -8.837 1.00 98.62 71 ALA A C 1
ATOM 535 O O . ALA A 1 71 ? 5.945 -3.683 -9.082 1.00 98.62 71 ALA A O 1
ATOM 536 N N . GLY A 1 72 ? 7.975 -4.335 -9.792 1.00 98.25 72 GLY A N 1
ATOM 537 C CA . GLY A 1 72 ? 7.626 -4.366 -11.215 1.00 98.25 72 GLY A CA 1
ATOM 538 C C . GLY A 1 72 ? 6.490 -5.344 -11.507 1.00 98.25 72 GLY A C 1
ATOM 539 O O . GLY A 1 72 ? 5.552 -5.007 -12.226 1.00 98.25 72 GLY A O 1
ATOM 540 N N . THR A 1 73 ? 6.528 -6.524 -10.882 1.00 97.81 73 THR A N 1
ATOM 541 C CA . THR A 1 73 ? 5.452 -7.521 -10.987 1.00 97.81 73 THR A CA 1
ATOM 542 C C . THR A 1 73 ? 4.124 -6.954 -10.490 1.00 97.81 73 THR A C 1
ATOM 544 O O . THR A 1 73 ? 3.117 -7.061 -11.188 1.00 97.81 73 THR A O 1
ATOM 547 N N . LEU A 1 74 ? 4.115 -6.314 -9.318 1.00 98.50 74 LEU A N 1
ATOM 548 C CA . LEU A 1 74 ? 2.897 -5.762 -8.726 1.00 98.50 74 LEU A CA 1
ATOM 549 C C . LEU A 1 74 ? 2.328 -4.596 -9.546 1.00 98.50 74 LEU A C 1
ATOM 551 O O . LEU A 1 74 ? 1.136 -4.589 -9.843 1.00 98.50 74 LEU A O 1
ATOM 555 N N . PHE A 1 75 ? 3.159 -3.649 -9.990 1.00 98.56 75 PHE A N 1
ATOM 556 C CA . PHE A 1 75 ? 2.699 -2.584 -10.889 1.00 98.56 75 PHE A CA 1
ATOM 557 C C . PHE A 1 75 ? 2.183 -3.144 -12.218 1.00 98.56 75 PHE A C 1
ATOM 559 O O . PHE A 1 75 ? 1.157 -2.693 -12.719 1.00 98.56 75 PHE A O 1
ATOM 566 N N . GLY A 1 76 ? 2.818 -4.191 -12.747 1.00 97.75 76 GLY A N 1
ATOM 567 C CA . GLY A 1 76 ? 2.321 -4.899 -13.922 1.00 97.75 76 GLY A CA 1
ATOM 568 C C . GLY A 1 76 ? 0.965 -5.582 -13.704 1.00 97.75 76 GLY A C 1
ATOM 569 O O . GLY A 1 76 ? 0.190 -5.692 -14.651 1.00 97.75 76 GLY A O 1
ATOM 570 N N . GLN A 1 77 ? 0.655 -6.043 -12.491 1.00 97.56 77 GLN A N 1
ATOM 571 C CA . GLN A 1 77 ? -0.672 -6.574 -12.156 1.00 97.56 77 GLN A CA 1
ATOM 572 C C . GLN A 1 77 ? -1.713 -5.451 -12.097 1.00 97.56 77 GLN A C 1
ATOM 574 O O . GLN A 1 77 ? -2.766 -5.576 -12.713 1.00 97.56 77 GLN A O 1
ATOM 579 N N . ILE A 1 78 ? -1.393 -4.330 -11.439 1.00 98.06 78 ILE A N 1
ATOM 580 C CA . ILE A 1 78 ? -2.274 -3.152 -11.363 1.00 98.06 78 ILE A CA 1
ATOM 581 C C . ILE A 1 78 ? -2.598 -2.625 -12.767 1.00 98.06 78 ILE A C 1
ATOM 583 O O . ILE A 1 78 ? -3.751 -2.335 -13.066 1.00 98.06 78 ILE A O 1
ATOM 587 N N . ALA A 1 79 ? -1.594 -2.526 -13.639 1.00 97.44 79 ALA A N 1
ATOM 588 C CA . ALA A 1 79 ? -1.746 -2.036 -15.007 1.00 97.44 79 ALA A CA 1
ATOM 589 C C . ALA A 1 79 ? -2.699 -2.889 -15.865 1.00 97.44 79 ALA A C 1
ATOM 591 O O . ALA A 1 79 ? -3.407 -2.348 -16.712 1.00 97.44 79 ALA A O 1
ATOM 592 N N . ARG A 1 80 ? -2.722 -4.210 -15.647 1.00 95.19 80 ARG A N 1
ATOM 593 C CA . ARG A 1 80 ? -3.515 -5.170 -16.436 1.00 95.19 80 ARG A CA 1
ATOM 594 C C . ARG A 1 80 ? -4.918 -5.414 -15.882 1.00 95.19 80 ARG A C 1
ATOM 596 O O . ARG A 1 80 ? -5.755 -5.970 -16.587 1.00 95.19 80 ARG A O 1
ATOM 603 N N . ASP A 1 81 ? -5.186 -5.028 -14.638 1.00 95.44 81 ASP A N 1
ATOM 604 C CA . ASP A 1 81 ? -6.473 -5.281 -13.995 1.00 95.44 81 ASP A CA 1
ATOM 605 C C . ASP A 1 81 ? -7.506 -4.212 -14.374 1.00 95.44 81 ASP A C 1
ATOM 607 O O . ASP A 1 81 ? -7.500 -3.095 -13.856 1.00 95.44 81 ASP A O 1
ATOM 611 N N . THR A 1 82 ? -8.444 -4.562 -15.257 1.00 94.19 82 THR A N 1
ATOM 612 C CA . THR A 1 82 ? -9.474 -3.639 -15.755 1.00 94.19 82 THR A CA 1
ATOM 613 C C . THR A 1 82 ? -10.461 -3.165 -14.686 1.00 94.19 82 THR A C 1
ATOM 615 O O . THR A 1 82 ? -11.202 -2.214 -14.941 1.00 94.19 82 THR A O 1
ATOM 618 N N . THR A 1 83 ? -10.480 -3.785 -13.500 1.00 93.69 83 THR A N 1
ATOM 619 C CA . THR A 1 83 ? -11.304 -3.342 -12.363 1.00 93.69 83 THR A CA 1
ATOM 620 C C . THR A 1 83 ? -10.689 -2.151 -11.620 1.00 93.69 83 THR A C 1
ATOM 622 O O . THR A 1 83 ? -11.397 -1.413 -10.934 1.00 93.69 83 THR A O 1
ATOM 625 N N . VAL A 1 84 ? -9.388 -1.905 -11.800 1.00 96.56 84 VAL A N 1
ATOM 626 C CA . VAL A 1 84 ? -8.692 -0.728 -11.268 1.00 96.56 84 VAL A CA 1
ATOM 627 C C . VAL A 1 84 ? -8.983 0.490 -12.157 1.00 96.56 84 VAL A C 1
ATOM 629 O O . VAL A 1 84 ? -8.888 0.363 -13.375 1.00 96.56 84 VAL A O 1
ATOM 632 N N . PRO A 1 85 ? -9.291 1.685 -11.613 1.00 95.88 85 PRO A N 1
ATOM 633 C CA . PRO A 1 85 ? -9.505 2.898 -12.408 1.00 95.88 85 PRO A CA 1
ATOM 634 C C . PRO A 1 85 ? -8.371 3.195 -13.403 1.00 95.88 85 PRO A C 1
ATOM 636 O O . PRO A 1 85 ? -7.195 3.108 -13.052 1.00 95.88 85 PRO A O 1
ATOM 639 N N . GLU A 1 86 ? -8.723 3.609 -14.625 1.00 95.69 86 GLU A N 1
ATOM 640 C CA . GLU A 1 86 ? -7.772 3.821 -15.733 1.00 95.69 86 GLU A CA 1
ATOM 641 C C . GLU A 1 86 ? -6.594 4.732 -15.361 1.00 95.69 86 GLU A C 1
ATOM 643 O O . GLU A 1 86 ? -5.453 4.440 -15.701 1.00 95.69 86 GLU A O 1
ATOM 648 N N . THR A 1 87 ? -6.834 5.797 -14.596 1.00 95.88 87 THR A N 1
ATOM 649 C CA . THR A 1 87 ? -5.774 6.721 -14.164 1.00 95.88 87 THR A CA 1
ATOM 650 C C . THR A 1 87 ? -4.719 6.050 -13.278 1.00 95.88 87 THR A C 1
ATOM 652 O O . THR A 1 87 ? -3.535 6.375 -13.372 1.00 95.88 87 THR A O 1
ATOM 655 N N . ILE A 1 88 ? -5.123 5.087 -12.444 1.00 96.44 88 ILE A N 1
ATOM 656 C CA . ILE A 1 88 ? -4.207 4.290 -11.619 1.00 96.44 88 ILE A CA 1
ATOM 657 C C . ILE A 1 88 ? -3.457 3.291 -12.505 1.00 96.44 88 ILE A C 1
ATOM 659 O O . ILE A 1 88 ? -2.240 3.155 -12.377 1.00 96.44 88 ILE A O 1
ATOM 663 N N . ARG A 1 89 ? -4.146 2.643 -13.455 1.00 97.19 89 ARG A N 1
ATOM 664 C CA . ARG A 1 89 ? -3.509 1.710 -14.400 1.00 97.19 89 ARG A CA 1
ATOM 665 C C . ARG A 1 89 ? -2.433 2.387 -15.239 1.00 97.19 89 ARG A C 1
ATOM 667 O O . ARG A 1 89 ? -1.327 1.868 -15.330 1.00 97.19 89 ARG A O 1
ATOM 674 N N . GLN A 1 90 ? -2.711 3.568 -15.789 1.00 96.69 90 GLN A N 1
ATOM 675 C CA . GLN A 1 90 ? -1.744 4.334 -16.582 1.00 96.69 90 GLN A CA 1
ATOM 676 C C . GLN A 1 90 ? -0.488 4.673 -15.779 1.00 96.69 90 GLN A C 1
ATOM 678 O O . GLN A 1 90 ? 0.626 4.511 -16.276 1.00 96.69 90 GLN A O 1
ATOM 683 N N . ARG A 1 91 ? -0.643 5.085 -14.514 1.00 96.88 91 ARG A N 1
ATOM 684 C CA . ARG A 1 91 ? 0.505 5.307 -13.627 1.00 96.88 91 ARG A CA 1
ATOM 685 C C . ARG A 1 91 ? 1.275 4.011 -13.383 1.00 96.88 91 ARG A C 1
ATOM 687 O O . ARG A 1 91 ? 2.502 4.007 -13.454 1.00 96.88 91 ARG A O 1
ATOM 694 N N . ALA A 1 92 ? 0.571 2.912 -13.135 1.00 98.00 92 ALA A N 1
ATOM 695 C CA . ALA A 1 92 ? 1.182 1.610 -12.920 1.00 98.00 92 ALA A CA 1
ATOM 696 C C . ALA A 1 92 ? 1.956 1.102 -14.151 1.00 98.00 92 ALA A C 1
ATOM 698 O O . ALA A 1 92 ? 3.030 0.535 -13.973 1.00 98.00 92 ALA A O 1
ATOM 699 N N . VAL A 1 93 ? 1.499 1.375 -15.382 1.00 97.88 93 VAL A N 1
ATOM 700 C CA . VAL A 1 93 ? 2.261 1.084 -16.615 1.00 97.88 93 VAL A CA 1
ATOM 701 C C . VAL A 1 93 ? 3.617 1.790 -16.595 1.00 97.88 93 VAL A C 1
ATOM 703 O O . VAL A 1 93 ? 4.643 1.152 -16.824 1.00 97.88 93 VAL A O 1
ATOM 706 N N . GLN A 1 94 ? 3.642 3.087 -16.268 1.00 97.25 94 GLN A N 1
ATOM 707 C CA . GLN A 1 94 ? 4.889 3.859 -16.204 1.00 97.25 94 GLN A CA 1
ATOM 708 C C . GLN A 1 94 ? 5.842 3.304 -15.136 1.00 97.25 94 GLN A C 1
ATOM 710 O O . GLN A 1 94 ? 7.034 3.121 -15.386 1.00 97.25 94 GLN A O 1
ATOM 715 N N . MET A 1 95 ? 5.307 2.977 -13.956 1.00 98.19 95 MET A N 1
ATOM 716 C CA . MET A 1 95 ? 6.089 2.397 -12.862 1.00 98.19 95 MET A CA 1
ATOM 717 C C . MET A 1 95 ? 6.638 1.009 -13.214 1.00 98.19 95 MET A C 1
ATOM 719 O O . MET A 1 95 ? 7.800 0.725 -12.934 1.00 98.19 95 MET A O 1
ATOM 723 N N . ALA A 1 96 ? 5.834 0.153 -13.850 1.00 97.94 96 ALA A N 1
ATOM 724 C CA . ALA A 1 96 ? 6.255 -1.166 -14.312 1.00 97.94 96 ALA A CA 1
ATOM 725 C C . ALA A 1 96 ? 7.381 -1.059 -15.354 1.00 97.94 96 ALA A C 1
ATOM 727 O O . ALA A 1 96 ? 8.414 -1.714 -15.203 1.00 97.94 96 ALA A O 1
ATOM 728 N N . GLY A 1 97 ? 7.237 -0.167 -16.340 1.00 96.81 97 GLY A N 1
ATOM 729 C CA . GLY A 1 97 ? 8.247 0.067 -17.375 1.00 96.81 97 GLY A CA 1
ATOM 730 C C . GLY A 1 97 ? 9.586 0.542 -16.802 1.00 96.81 97 GLY A C 1
ATOM 731 O O . GLY A 1 97 ? 10.633 -0.012 -17.132 1.00 96.81 97 GLY A O 1
ATOM 732 N N . ALA A 1 98 ? 9.565 1.480 -15.848 1.00 96.94 98 ALA A N 1
ATOM 733 C CA . ALA A 1 98 ? 10.767 1.940 -15.138 1.00 96.94 98 ALA A CA 1
ATOM 734 C C . ALA A 1 98 ? 11.471 0.833 -14.316 1.00 96.94 98 ALA A C 1
ATOM 736 O O . ALA A 1 98 ? 12.630 0.973 -13.906 1.00 96.94 98 ALA A O 1
ATOM 737 N N . LEU A 1 99 ? 10.770 -0.273 -14.058 1.00 97.50 99 LEU A N 1
ATOM 738 C CA . LEU A 1 99 ? 11.261 -1.451 -13.346 1.00 97.50 99 LEU A CA 1
ATOM 739 C C . LEU A 1 99 ? 11.565 -2.631 -14.285 1.00 97.50 99 LEU A C 1
ATOM 741 O O . LEU A 1 99 ? 11.925 -3.700 -13.796 1.00 97.50 99 LEU A O 1
ATOM 745 N N . GLY A 1 100 ? 11.478 -2.432 -15.605 1.00 95.25 100 GLY A N 1
ATOM 746 C CA . GLY A 1 100 ? 11.795 -3.440 -16.620 1.00 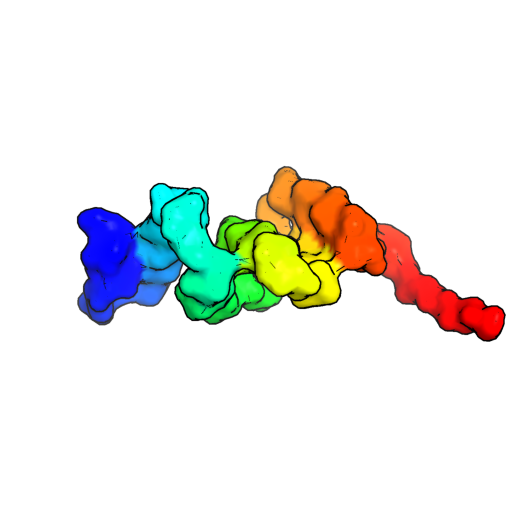95.25 100 GLY A CA 1
ATOM 747 C C . GLY A 1 100 ? 10.655 -4.412 -16.933 1.00 95.25 100 GLY A C 1
ATOM 748 O O . GLY A 1 100 ? 10.903 -5.465 -17.511 1.00 95.25 100 GLY A O 1
ATOM 749 N N . VAL A 1 101 ? 9.417 -4.090 -16.548 1.00 96.25 101 VAL A N 1
ATOM 750 C CA . VAL A 1 101 ? 8.227 -4.889 -16.862 1.00 96.25 101 VAL A CA 1
ATOM 751 C C . VAL A 1 101 ? 7.401 -4.165 -17.918 1.00 96.25 101 VAL A C 1
ATOM 753 O O . VAL A 1 101 ? 6.830 -3.111 -17.643 1.00 96.25 101 VAL A O 1
ATOM 756 N N . ASP A 1 102 ? 7.287 -4.750 -19.111 1.00 93.31 102 ASP A N 1
ATOM 757 C CA . ASP A 1 102 ? 6.327 -4.275 -20.107 1.00 93.31 102 ASP A CA 1
ATOM 758 C C . ASP A 1 102 ? 4.913 -4.666 -19.668 1.00 93.31 102 ASP A C 1
ATOM 760 O O . ASP A 1 102 ? 4.556 -5.845 -19.598 1.00 93.31 102 ASP A O 1
ATOM 764 N N . ALA A 1 103 ? 4.128 -3.660 -19.301 1.00 90.94 103 ALA A N 1
ATOM 765 C CA . ALA A 1 103 ? 2.749 -3.805 -18.858 1.00 90.94 103 ALA A CA 1
ATOM 766 C C . ALA A 1 103 ? 1.768 -3.066 -19.776 1.00 90.94 103 ALA A C 1
ATOM 768 O O . ALA A 1 103 ? 0.646 -2.772 -19.363 1.00 90.94 103 ALA A O 1
ATOM 769 N N . THR A 1 104 ? 2.182 -2.738 -21.002 1.00 85.62 104 THR A N 1
ATOM 770 C CA . THR A 1 104 ? 1.293 -2.086 -21.962 1.00 85.62 104 THR A CA 1
ATOM 771 C C . THR A 1 104 ? 0.157 -3.033 -22.383 1.00 85.62 104 THR A C 1
ATOM 773 O O . THR A 1 104 ? 0.372 -4.242 -22.492 1.00 85.62 104 THR A O 1
ATOM 776 N N . PRO A 1 105 ? -1.062 -2.522 -22.649 1.00 69.12 105 PRO A N 1
ATOM 777 C CA . PRO A 1 105 ? -2.192 -3.355 -23.080 1.00 69.12 105 PRO A CA 1
ATOM 778 C C . PRO A 1 105 ? -1.931 -4.161 -24.364 1.00 69.12 105 PRO A C 1
ATOM 780 O O . PRO A 1 105 ? -2.588 -5.170 -24.592 1.00 69.12 105 PRO A O 1
ATOM 783 N N . ASN A 1 106 ? -0.960 -3.724 -25.177 1.00 63.09 106 ASN A N 1
ATOM 784 C CA . ASN A 1 106 ? -0.575 -4.341 -26.447 1.00 63.09 106 ASN A CA 1
ATOM 785 C C . ASN A 1 106 ? 0.738 -5.136 -26.362 1.00 63.09 106 ASN A C 1
ATOM 787 O O . ASN A 1 106 ? 1.284 -5.493 -27.405 1.00 63.09 106 ASN A O 1
ATOM 791 N N . ALA A 1 107 ? 1.264 -5.394 -25.160 1.00 57.09 107 ALA A N 1
ATOM 792 C CA . ALA A 1 107 ? 2.452 -6.219 -24.982 1.00 57.09 107 ALA A CA 1
ATOM 793 C C . ALA A 1 107 ? 2.156 -7.656 -25.445 1.00 57.09 107 ALA A C 1
ATOM 795 O O . ALA A 1 107 ? 1.631 -8.483 -24.696 1.00 57.09 107 ALA A O 1
ATOM 796 N N . THR A 1 108 ? 2.468 -7.961 -26.703 1.00 45.56 108 THR A N 1
ATOM 797 C CA . THR A 1 108 ? 2.619 -9.337 -27.180 1.00 45.56 108 THR A CA 1
ATOM 798 C C . THR A 1 108 ? 3.684 -10.033 -26.330 1.00 45.56 108 THR A C 1
ATOM 800 O O . THR A 1 108 ? 4.697 -9.397 -26.041 1.00 45.56 108 THR A O 1
ATOM 803 N N . PRO A 1 109 ? 3.513 -11.309 -25.931 1.00 46.41 109 PRO A N 1
ATOM 804 C CA . PRO A 1 109 ? 4.575 -12.058 -25.268 1.00 46.41 109 PRO A CA 1
ATOM 805 C C . PRO A 1 109 ? 5.795 -12.085 -26.191 1.00 46.41 109 PRO A C 1
ATOM 807 O O . PRO A 1 109 ? 5.782 -12.773 -27.210 1.00 46.41 109 PRO A O 1
ATOM 810 N N . THR A 1 110 ? 6.807 -11.272 -25.898 1.00 50.78 110 THR A N 1
ATOM 811 C CA . THR A 1 110 ? 7.979 -11.157 -26.762 1.00 50.78 110 THR A CA 1
ATOM 812 C C . THR A 1 110 ? 8.709 -12.493 -26.791 1.00 50.78 110 THR A C 1
ATOM 814 O O . THR A 1 110 ? 9.048 -13.056 -25.747 1.00 50.78 110 THR A O 1
ATOM 817 N N . GLU A 1 111 ? 8.919 -12.983 -28.012 1.00 44.22 111 GLU A N 1
ATOM 818 C CA . GLU A 1 111 ? 9.819 -14.071 -28.361 1.00 44.22 111 GLU A CA 1
ATOM 819 C C . GLU A 1 111 ? 11.145 -13.956 -27.604 1.00 44.22 111 GLU A C 1
ATOM 821 O O . GLU A 1 111 ? 11.778 -12.899 -27.541 1.00 44.22 111 GLU A O 1
ATOM 826 N N . VAL A 1 112 ? 11.588 -15.089 -27.065 1.00 48.69 112 VAL A N 1
ATOM 827 C CA . VAL A 1 112 ? 12.969 -15.280 -26.634 1.00 48.69 112 VAL A CA 1
ATOM 828 C C . VAL A 1 112 ? 13.831 -15.275 -27.896 1.00 48.69 112 VAL A C 1
ATOM 830 O O . VAL A 1 112 ? 13.954 -16.295 -28.574 1.00 48.69 112 VAL A O 1
ATOM 833 N N . SER A 1 113 ? 14.405 -14.124 -28.238 1.00 44.03 113 SER A N 1
ATOM 834 C CA . SER A 1 113 ? 15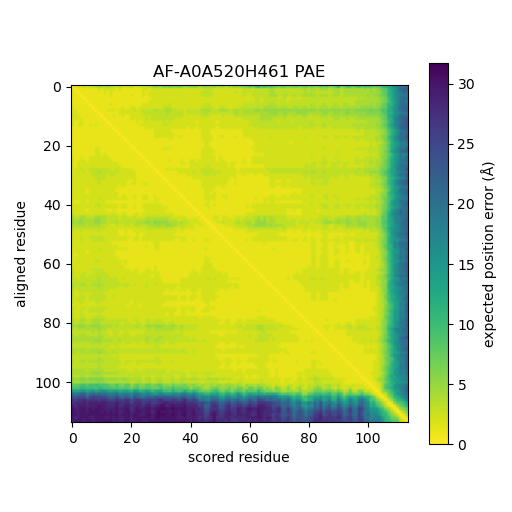.494 -14.077 -29.213 1.00 44.03 113 SER A CA 1
ATOM 835 C C . SER A 1 113 ? 16.715 -14.790 -28.630 1.00 44.03 113 SER A C 1
ATOM 837 O O . SER A 1 113 ? 17.135 -14.499 -27.509 1.00 44.03 113 SER A O 1
ATOM 839 N N . LYS A 1 114 ? 17.201 -15.765 -29.404 1.00 40.31 114 LYS A N 1
ATOM 840 C CA . LYS A 1 114 ? 18.405 -16.581 -29.187 1.00 40.31 114 LYS A CA 1
ATOM 841 C C . LYS A 1 114 ? 19.664 -15.765 -28.917 1.00 40.31 114 LYS A C 1
ATOM 843 O O . LYS A 1 114 ? 19.803 -14.683 -29.528 1.00 40.31 114 LYS A O 1
#

Nearest PDB structures (foldseek):
  5aio-assembly1_A  TM=5.391E-01  e=2.432E+00  Saccharomyces cerevisiae
  5l0w-assembly1_B  TM=5.252E-01  e=3.297E+00  Thermochaetoides thermophila
  3esl-assembly2_B  TM=4.255E-01  e=7.810E+00  Saccharomyces cerevisiae

pLDDT: mean 93.24, std 13.52, range [40.31, 98.81]

Radius of gyration: 15.25 Å; Cα contacts (8 Å, |Δi|>4): 153; chains: 1; bounding box: 36×25×45 Å

Sequence (114 aa):
SFAAVAADTSLAKPFRDLALVRQTSAEYDTLKPQVVVERLRPLAVPGGPWLGSAGEMVGVAYIRLNQRAQAGTLFGQIARDTTVPETIRQRAVQMAGALGVDATPNATPTEVSK

Solvent-accessible surface area (backbone atoms only — not comparable to full-atom values): 6232 Å² total; per-residue (Å²): 107,39,64,57,47,39,67,40,80,88,52,60,66,72,61,20,52,52,20,46,50,52,36,47,64,77,41,46,94,79,49,58,44,66,59,50,36,69,71,30,51,88,40,38,34,90,97,40,98,37,20,51,71,31,28,52,55,35,24,53,23,25,48,78,66,71,35,43,68,61,17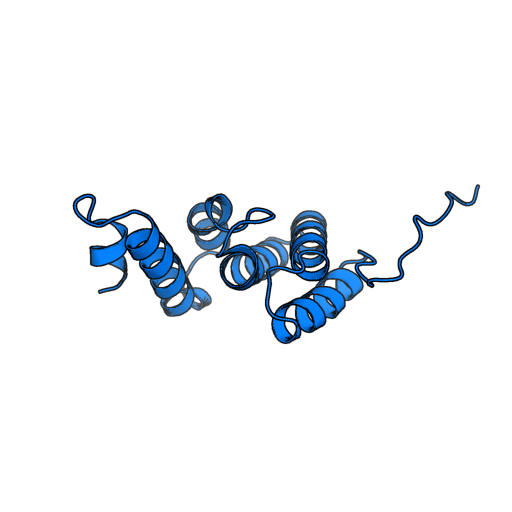,13,52,48,22,31,48,38,29,66,38,83,88,37,59,67,75,57,17,57,52,20,26,55,54,2,46,80,48,75,28,86,26,55,98,79,63,65,87,76,77,84,79,128